Protein AF-Q55092-F1 (afdb_monomer)

Solvent-accessible surface area (backbone atom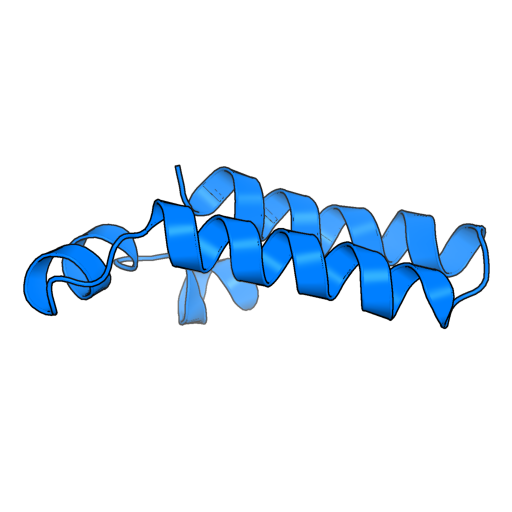s only — not comparable to full-atom values): 3441 Å² total; per-residue (Å²): 101,75,63,42,74,73,67,48,70,62,40,67,61,50,30,60,74,72,67,47,62,51,65,59,53,28,50,52,49,51,53,50,44,56,58,53,37,73,76,44,54,76,67,58,25,56,60,54,45,54,60,45,50,53,53,43,63,69,42,108

Mean predicted aligned error: 2.4 Å

pLDDT: mean 96.03, std 3.15, range [77.94, 98.5]

Foldseek 3Di:
DCCCVPPQVCPVVVCVVVVHDLVVVLVVLVVVLVVVLVVDDPVVSVVVNVVSVVVSVSSD

Sequence (60 aa):
TPIEEIGIVGVREMYKSLGTPIDGVREGVRAMKEVAGSMMSGEDSAEAAAYFDYVIGALQ

Structure (mmCIF, N/CA/C/O backbone):
data_AF-Q55092-F1
#
_entry.id   AF-Q55092-F1
#
loop_
_atom_site.group_PDB
_atom_site.id
_atom_site.type_symbol
_atom_site.label_atom_id
_atom_site.label_alt_id
_atom_site.label_comp_id
_atom_site.label_asym_id
_atom_site.label_entity_id
_atom_site.label_seq_id
_atom_site.pdbx_PDB_ins_code
_atom_site.Cartn_x
_atom_site.Cartn_y
_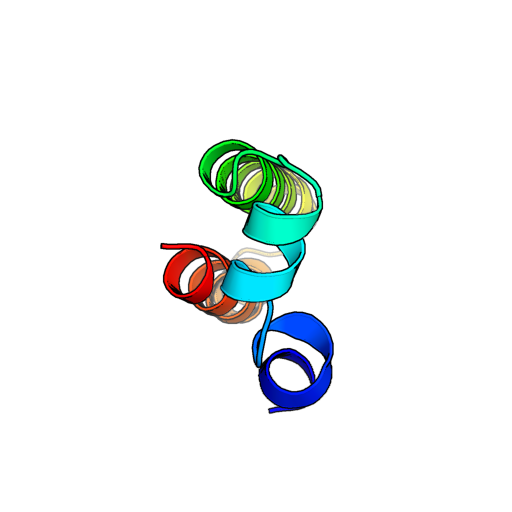atom_site.Cartn_z
_atom_site.occupancy
_atom_site.B_iso_or_equiv
_atom_site.auth_seq_id
_atom_site.auth_comp_id
_atom_site.auth_asym_id
_atom_site.auth_atom_id
_atom_site.pdbx_PDB_model_num
ATOM 1 N N . THR A 1 1 ? 9.237 -6.272 11.264 1.00 85.06 1 THR A N 1
ATOM 2 C CA . THR A 1 1 ? 10.145 -5.510 10.349 1.00 85.06 1 THR A CA 1
ATOM 3 C C . THR A 1 1 ? 9.894 -4.016 10.535 1.00 85.06 1 THR A C 1
ATOM 5 O O . THR A 1 1 ? 8.878 -3.694 11.139 1.00 85.06 1 THR A O 1
ATOM 8 N N . PRO A 1 2 ? 10.723 -3.083 10.020 1.00 94.62 2 PRO A N 1
ATOM 9 C CA . PRO A 1 2 ? 10.444 -1.647 10.175 1.00 94.62 2 PRO A CA 1
ATOM 10 C C . PRO A 1 2 ? 9.056 -1.228 9.659 1.00 94.62 2 PRO A C 1
ATOM 12 O O . PRO A 1 2 ? 8.404 -0.381 10.257 1.00 94.62 2 PRO A O 1
ATOM 15 N N . ILE A 1 3 ? 8.571 -1.870 8.587 1.00 94.75 3 ILE A N 1
ATOM 16 C CA . ILE A 1 3 ? 7.218 -1.664 8.042 1.00 94.75 3 ILE A CA 1
ATOM 17 C C . ILE A 1 3 ? 6.148 -2.005 9.086 1.00 94.75 3 ILE A C 1
ATOM 19 O O . ILE A 1 3 ? 5.205 -1.244 9.286 1.00 94.75 3 ILE A O 1
ATOM 23 N N . GLU A 1 4 ? 6.305 -3.143 9.755 1.00 94.44 4 GLU A N 1
ATOM 24 C CA . GLU A 1 4 ? 5.346 -3.640 10.736 1.00 94.44 4 GLU A CA 1
ATOM 25 C C . GLU A 1 4 ? 5.261 -2.734 11.967 1.00 94.44 4 GLU A C 1
ATOM 27 O O . GLU A 1 4 ? 4.178 -2.285 12.341 1.00 94.44 4 GLU A O 1
ATOM 32 N N . GLU A 1 5 ? 6.420 -2.425 12.550 1.00 94.94 5 GLU A N 1
ATOM 33 C CA . GLU A 1 5 ? 6.544 -1.668 13.799 1.00 94.94 5 GLU A CA 1
ATOM 34 C C . GLU A 1 5 ? 6.071 -0.219 13.660 1.00 94.94 5 GLU A C 1
ATOM 36 O O . GLU A 1 5 ? 5.517 0.338 14.605 1.00 94.94 5 GLU A O 1
ATOM 41 N N . ILE A 1 6 ? 6.282 0.392 12.490 1.00 95.06 6 ILE A N 1
ATOM 42 C CA . ILE A 1 6 ? 5.957 1.804 12.255 1.00 95.06 6 ILE A CA 1
ATOM 43 C C . ILE A 1 6 ? 4.557 1.967 11.654 1.00 95.06 6 ILE A C 1
ATOM 45 O O . ILE A 1 6 ? 3.843 2.900 12.015 1.00 95.06 6 ILE A O 1
ATOM 49 N N . GLY A 1 7 ? 4.183 1.110 10.699 1.00 92.38 7 GLY A N 1
ATOM 50 C CA . GLY A 1 7 ? 3.042 1.355 9.813 1.00 92.38 7 GLY A CA 1
ATOM 51 C C . GLY A 1 7 ? 1.883 0.366 9.918 1.00 92.38 7 GLY A C 1
ATOM 52 O O . GLY A 1 7 ? 0.810 0.677 9.407 1.00 92.38 7 GLY A O 1
ATOM 53 N N . ILE A 1 8 ? 2.067 -0.804 10.544 1.00 95.50 8 ILE A N 1
ATOM 54 C CA . ILE A 1 8 ? 1.034 -1.856 10.593 1.00 95.50 8 ILE A CA 1
ATOM 55 C C . ILE A 1 8 ? 0.441 -2.029 1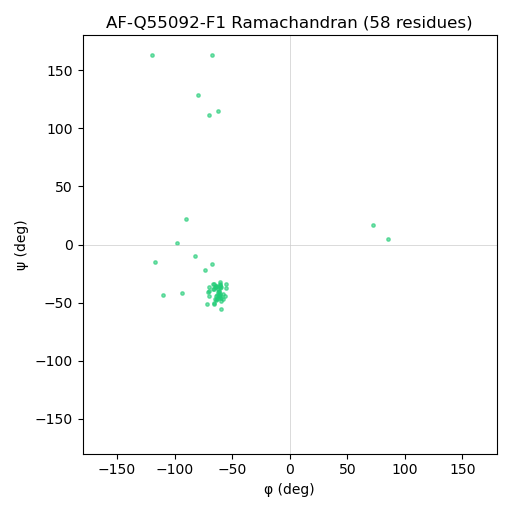1.990 1.00 95.50 8 ILE A C 1
ATOM 57 O O . ILE A 1 8 ? -0.778 -2.155 12.125 1.00 95.50 8 ILE A O 1
ATOM 61 N N . VAL A 1 9 ? 1.261 -2.033 13.042 1.00 95.56 9 VAL A N 1
ATOM 62 C CA . VAL A 1 9 ? 0.756 -2.189 14.414 1.00 95.56 9 VAL A CA 1
ATOM 63 C C . VAL A 1 9 ? -0.173 -1.016 14.759 1.00 95.56 9 VAL A C 1
ATOM 65 O O . VAL A 1 9 ? 0.253 0.132 14.825 1.00 95.56 9 VAL A O 1
ATOM 68 N N . GLY A 1 10 ? -1.462 -1.302 14.976 1.00 94.88 10 GLY A N 1
ATOM 69 C CA . GLY A 1 10 ? -2.488 -0.299 15.302 1.00 94.88 10 GLY A CA 1
ATOM 70 C C . GLY A 1 10 ? -3.134 0.404 14.097 1.00 94.88 10 GLY A C 1
ATOM 71 O O . GLY A 1 10 ? -3.936 1.325 14.274 1.00 94.88 10 GLY A O 1
ATOM 72 N N . VAL A 1 11 ? -2.806 -0.001 12.862 1.00 95.56 11 VAL A N 1
ATOM 73 C CA . VAL A 1 11 ? -3.268 0.683 11.640 1.00 95.56 11 VAL A CA 1
ATOM 74 C C . VAL A 1 11 ? -4.791 0.622 11.464 1.00 95.56 11 VAL A C 1
ATOM 76 O O . VAL A 1 11 ? -5.416 1.590 11.024 1.00 95.56 11 VAL A O 1
ATOM 79 N N . ARG A 1 12 ? -5.419 -0.493 11.858 1.00 93.12 12 ARG A N 1
ATOM 80 C CA . ARG A 1 12 ? -6.869 -0.693 11.746 1.00 93.12 12 ARG A CA 1
ATOM 81 C C . ARG A 1 12 ? -7.623 0.192 12.735 1.00 93.12 12 ARG A C 1
ATOM 83 O O . ARG A 1 12 ? -8.615 0.820 12.367 1.00 93.12 12 ARG A O 1
ATOM 90 N N . GLU A 1 13 ? -7.150 0.263 13.975 1.00 95.25 13 GLU A N 1
ATOM 91 C CA . GLU A 1 13 ? -7.684 1.132 15.021 1.00 95.25 13 GLU A CA 1
ATOM 92 C C . GLU A 1 13 ? -7.575 2.599 14.602 1.00 95.25 13 GLU A C 1
ATOM 94 O O . GLU A 1 13 ? -8.551 3.344 14.713 1.00 95.25 13 GLU A O 1
ATOM 99 N N . MET A 1 14 ? -6.421 2.992 14.053 1.00 96.75 14 MET A N 1
ATOM 100 C CA . MET A 1 14 ? -6.181 4.338 13.541 1.00 96.75 14 MET A CA 1
ATOM 101 C C . MET A 1 14 ? -7.164 4.702 12.421 1.00 96.75 14 MET A C 1
ATOM 103 O O . MET A 1 14 ? -7.874 5.702 12.538 1.00 96.75 14 MET A O 1
ATOM 107 N N . TYR A 1 15 ? -7.256 3.899 11.353 1.00 96.12 15 TYR A N 1
ATOM 108 C CA . TYR A 1 15 ? -8.149 4.215 10.233 1.00 96.12 15 TYR A CA 1
ATOM 109 C C . TYR A 1 15 ? -9.624 4.193 10.628 1.00 96.12 15 TYR A C 1
ATOM 111 O O . TYR A 1 15 ? -10.376 5.068 10.203 1.00 96.12 15 TYR A O 1
ATOM 119 N N . LYS A 1 16 ? -10.030 3.272 11.510 1.00 94.19 16 LYS A N 1
ATOM 120 C CA . LYS A 1 16 ? -11.385 3.263 12.071 1.00 94.19 16 LYS A CA 1
ATOM 121 C C . LYS A 1 16 ? -11.681 4.537 12.867 1.00 94.19 16 LYS A C 1
ATOM 123 O O . LYS A 1 16 ? -12.762 5.095 12.715 1.00 94.19 16 LYS A O 1
ATOM 128 N N . SER A 1 17 ? -10.737 4.996 13.691 1.00 97.25 17 SER A N 1
ATOM 129 C CA . SER A 1 17 ? -10.868 6.226 14.487 1.00 97.25 17 SER A CA 1
ATOM 130 C C . SER A 1 17 ? -11.023 7.472 13.607 1.00 97.25 17 SER A C 1
ATOM 132 O O . SER A 1 17 ? -11.826 8.353 13.902 1.00 97.25 17 SER A O 1
ATOM 134 N N . LEU A 1 18 ? -10.302 7.514 12.484 1.00 96.88 18 LEU A N 1
ATOM 135 C CA . LEU A 1 18 ? -10.351 8.613 11.516 1.00 96.88 18 LEU A CA 1
ATOM 136 C C . LEU A 1 18 ? -11.532 8.522 10.530 1.00 96.88 18 LEU A C 1
ATOM 138 O O . LEU A 1 18 ? -11.775 9.471 9.790 1.00 96.88 18 LEU A O 1
ATOM 142 N N . GLY A 1 19 ? -12.257 7.398 10.495 1.00 96.06 19 GLY A N 1
ATOM 143 C CA . GLY A 1 19 ? -13.314 7.147 9.510 1.00 96.06 19 GLY A CA 1
ATOM 144 C C . GLY A 1 19 ? -12.795 6.874 8.093 1.00 96.06 19 GLY A C 1
ATOM 145 O O . GLY A 1 19 ? -13.556 6.952 7.129 1.00 96.06 19 GLY A O 1
ATOM 146 N N . THR A 1 20 ? -11.509 6.557 7.949 1.00 96.69 20 THR A N 1
ATOM 147 C CA . THR A 1 20 ? -10.887 6.276 6.653 1.00 96.69 20 THR A CA 1
ATOM 148 C C . THR A 1 20 ? -11.201 4.842 6.216 1.00 96.69 20 THR A C 1
ATOM 150 O O . THR A 1 20 ? -10.953 3.905 6.981 1.00 96.69 20 THR A O 1
ATOM 153 N N . PRO A 1 21 ? -11.697 4.617 4.986 1.00 96.12 21 PRO A N 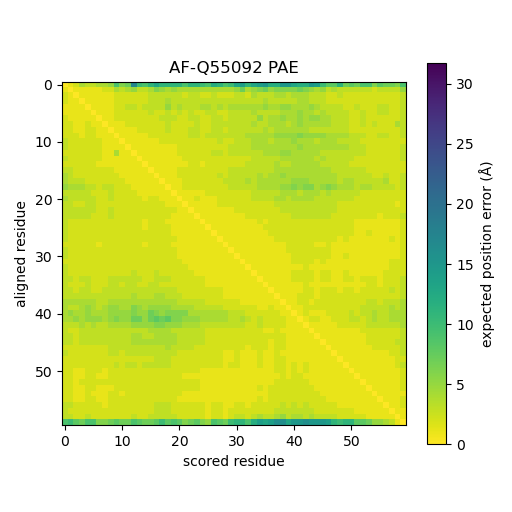1
ATOM 154 C CA . PRO A 1 21 ? -11.935 3.270 4.479 1.00 96.12 21 PRO A CA 1
ATOM 155 C C . PRO A 1 21 ? -10.607 2.547 4.214 1.00 96.12 21 PRO A C 1
ATOM 157 O O . PRO A 1 21 ? -9.881 2.888 3.278 1.00 96.12 21 PRO A O 1
ATOM 160 N N . ILE A 1 22 ? -10.301 1.522 5.019 1.00 95.19 22 ILE A N 1
ATOM 161 C CA . ILE A 1 22 ? -9.046 0.755 4.919 1.00 95.19 22 ILE A CA 1
ATOM 162 C C . ILE A 1 22 ? -8.887 0.068 3.554 1.00 95.19 22 ILE A C 1
ATOM 164 O O . ILE A 1 22 ? -7.784 0.017 3.016 1.00 95.19 22 ILE A O 1
ATOM 168 N N . ASP A 1 23 ? -9.995 -0.345 2.931 1.00 95.12 23 ASP A N 1
ATOM 169 C CA . ASP A 1 23 ? -10.003 -0.897 1.573 1.00 95.12 23 ASP A CA 1
ATOM 170 C C . ASP A 1 23 ? -9.461 0.093 0.532 1.00 95.12 23 ASP A C 1
ATOM 172 O O . ASP A 1 23 ? -8.768 -0.315 -0.399 1.00 95.12 23 ASP A O 1
ATOM 176 N N . GLY A 1 24 ? -9.740 1.392 0.698 1.00 96.69 24 GLY A N 1
ATOM 177 C CA . GLY A 1 24 ? -9.233 2.438 -0.190 1.00 96.69 24 GLY A CA 1
ATOM 178 C C . GLY A 1 24 ? -7.729 2.653 -0.026 1.00 96.69 24 GLY A C 1
ATOM 179 O O . GLY A 1 24 ? -7.019 2.842 -1.010 1.00 96.69 24 GLY A O 1
ATOM 180 N N . VAL A 1 25 ? -7.225 2.550 1.207 1.00 97.19 25 VAL A N 1
ATOM 181 C CA . VAL A 1 25 ? -5.782 2.594 1.488 1.00 97.19 25 VAL A CA 1
ATOM 182 C C . VAL A 1 25 ? -5.091 1.382 0.868 1.00 97.19 25 VAL A C 1
ATOM 184 O O . VAL A 1 25 ? -4.088 1.537 0.174 1.00 97.19 25 VAL A O 1
ATOM 187 N N . ARG A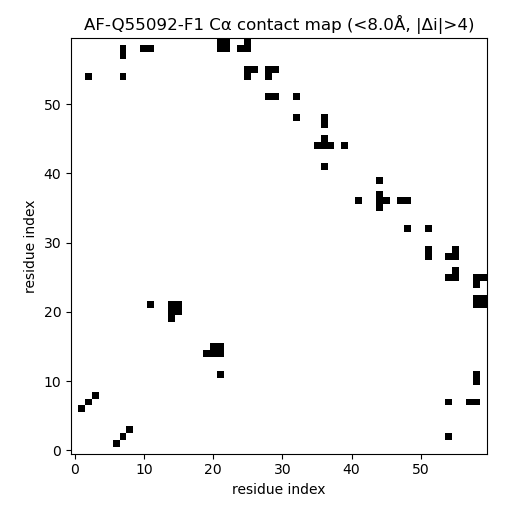 1 26 ? -5.656 0.185 1.059 1.00 97.19 26 ARG A N 1
ATOM 188 C CA . ARG A 1 26 ? -5.155 -1.056 0.461 1.00 97.19 26 ARG A CA 1
ATOM 189 C C . ARG A 1 26 ? -5.070 -0.950 -1.061 1.00 97.19 26 ARG A C 1
ATOM 191 O O . ARG A 1 26 ? -4.064 -1.351 -1.642 1.00 97.19 26 ARG A O 1
ATOM 198 N N . GLU A 1 27 ? -6.097 -0.395 -1.700 1.00 98.00 27 GLU A N 1
ATOM 199 C CA . GLU A 1 27 ? -6.097 -0.191 -3.149 1.00 98.00 27 GLU A CA 1
ATOM 200 C C . GLU A 1 27 ? -5.047 0.834 -3.589 1.00 98.00 27 GLU A C 1
ATOM 202 O O . GLU A 1 27 ? -4.345 0.613 -4.571 1.00 98.00 27 GLU A O 1
ATOM 207 N N . GLY A 1 28 ? -4.848 1.903 -2.814 1.00 98.19 28 GLY A N 1
ATOM 208 C CA . GLY A 1 28 ? -3.751 2.844 -3.040 1.00 98.19 28 GLY A CA 1
ATOM 209 C C . GLY A 1 28 ? -2.377 2.166 -3.007 1.00 98.19 28 GLY A C 1
ATOM 210 O O . GLY A 1 28 ? -1.545 2.418 -3.876 1.00 98.19 28 GLY A O 1
ATOM 211 N N . VAL A 1 29 ? -2.142 1.254 -2.056 1.00 98.00 29 VAL A N 1
ATOM 212 C CA . VAL A 1 29 ? -0.889 0.478 -1.989 1.00 98.00 29 VAL A CA 1
ATOM 213 C C . VAL A 1 29 ? -0.741 -0.467 -3.184 1.00 98.00 29 VAL A C 1
ATOM 215 O O . VAL A 1 29 ? 0.358 -0.584 -3.727 1.00 98.00 29 VAL A O 1
ATOM 218 N N . ARG A 1 30 ? -1.832 -1.087 -3.651 1.00 98.25 30 ARG A N 1
ATOM 219 C CA . ARG A 1 30 ? -1.829 -1.892 -4.883 1.00 98.25 30 ARG A CA 1
ATOM 220 C C . ARG A 1 30 ? -1.466 -1.051 -6.110 1.00 98.25 30 ARG A C 1
ATOM 222 O O . ARG A 1 30 ? -0.588 -1.452 -6.867 1.00 98.25 30 ARG A O 1
ATOM 229 N N . ALA A 1 31 ? -2.054 0.132 -6.262 1.00 98.50 31 ALA A N 1
ATOM 230 C CA . ALA A 1 31 ? -1.714 1.042 -7.354 1.00 98.50 31 ALA A CA 1
ATOM 231 C C . ALA A 1 31 ? -0.238 1.485 -7.296 1.00 98.50 31 ALA A C 1
ATOM 233 O O . ALA A 1 31 ? 0.444 1.521 -8.319 1.00 98.50 31 ALA A O 1
ATOM 234 N N . MET A 1 32 ? 0.294 1.759 -6.097 1.00 98.44 32 MET A N 1
ATOM 235 C CA . MET A 1 32 ? 1.719 2.065 -5.922 1.00 98.44 32 MET A CA 1
ATOM 236 C C . MET A 1 32 ? 2.620 0.898 -6.337 1.00 98.44 32 MET A C 1
ATOM 238 O O . MET A 1 32 ? 3.633 1.136 -6.993 1.00 98.44 32 MET A O 1
ATOM 242 N N . LYS A 1 33 ? 2.249 -0.348 -6.008 1.00 98.31 33 LYS A N 1
ATOM 243 C CA . LYS A 1 33 ? 2.974 -1.550 -6.445 1.00 98.31 33 LYS A CA 1
ATOM 244 C C . LYS A 1 33 ? 3.062 -1.628 -7.969 1.00 98.31 33 LYS A C 1
ATOM 246 O O . LYS A 1 33 ? 4.138 -1.886 -8.498 1.00 98.31 33 LYS A O 1
ATOM 251 N N . GLU A 1 34 ? 1.950 -1.407 -8.667 1.00 97.94 34 GLU A N 1
ATOM 252 C CA . GLU A 1 34 ? 1.899 -1.475 -10.133 1.00 97.94 34 GLU A CA 1
ATOM 253 C C . GLU A 1 34 ? 2.788 -0.410 -10.785 1.00 97.94 34 GLU A C 1
ATOM 255 O O . GLU A 1 34 ? 3.598 -0.724 -11.660 1.00 97.94 34 GLU A O 1
ATOM 260 N N . VAL A 1 35 ? 2.694 0.839 -10.316 1.00 98.44 35 VAL A N 1
ATOM 261 C CA . VAL A 1 35 ? 3.524 1.936 -10.832 1.00 98.44 35 VAL A CA 1
ATOM 262 C C . VAL A 1 35 ? 5.001 1.682 -10.536 1.00 98.44 35 VAL A C 1
ATOM 264 O O . VAL A 1 35 ? 5.818 1.773 -11.450 1.00 98.44 35 VAL A O 1
ATOM 267 N N . ALA A 1 36 ? 5.352 1.313 -9.301 1.00 98.12 36 ALA A N 1
ATOM 268 C CA . ALA A 1 36 ? 6.737 1.043 -8.922 1.00 98.12 36 ALA A CA 1
ATOM 269 C C . ALA A 1 36 ? 7.330 -0.127 -9.720 1.00 98.12 36 ALA A C 1
ATOM 271 O O . ALA A 1 36 ? 8.436 -0.007 -10.243 1.00 98.12 36 ALA A O 1
ATOM 272 N N . GLY A 1 37 ? 6.578 -1.220 -9.882 1.00 97.81 37 GLY A N 1
ATOM 273 C CA . GLY A 1 37 ? 7.007 -2.378 -10.668 1.00 97.81 37 GLY A CA 1
ATOM 274 C C . GLY A 1 37 ? 7.274 -2.040 -12.138 1.00 97.81 37 GLY A C 1
ATOM 275 O O . GLY A 1 37 ? 8.222 -2.552 -12.723 1.00 97.81 37 GLY A O 1
ATOM 276 N N . SER A 1 38 ? 6.515 -1.104 -12.722 1.00 97.62 38 SER A N 1
ATOM 277 C CA . SER A 1 38 ? 6.750 -0.630 -14.099 1.00 97.62 38 SER A CA 1
ATOM 278 C C . SER A 1 38 ? 8.059 0.153 -14.289 1.00 97.62 38 SER A C 1
ATOM 280 O O . SER A 1 38 ? 8.516 0.322 -15.418 1.00 97.62 38 SER A O 1
ATOM 282 N N . MET A 1 39 ? 8.671 0.625 -13.198 1.00 97.75 39 MET A N 1
ATOM 283 C CA . MET A 1 39 ? 9.909 1.413 -13.200 1.00 97.75 39 MET A CA 1
ATOM 284 C C . MET A 1 39 ? 11.158 0.564 -12.910 1.00 97.75 39 MET A C 1
ATOM 286 O O . MET A 1 39 ? 12.260 1.109 -12.837 1.00 97.75 39 MET A O 1
ATOM 290 N N . MET A 1 40 ? 10.996 -0.748 -12.718 1.00 97.00 40 MET A N 1
ATOM 291 C CA . MET A 1 40 ? 12.038 -1.667 -12.259 1.00 97.00 40 MET A CA 1
ATOM 292 C C . MET A 1 40 ? 12.318 -2.773 -13.283 1.00 97.00 40 MET A C 1
ATOM 294 O O . MET A 1 40 ? 11.521 -3.034 -14.185 1.00 97.00 40 MET A O 1
ATOM 298 N N . SER A 1 41 ? 13.464 -3.446 -13.139 1.00 97.38 41 SER A N 1
ATOM 299 C CA . 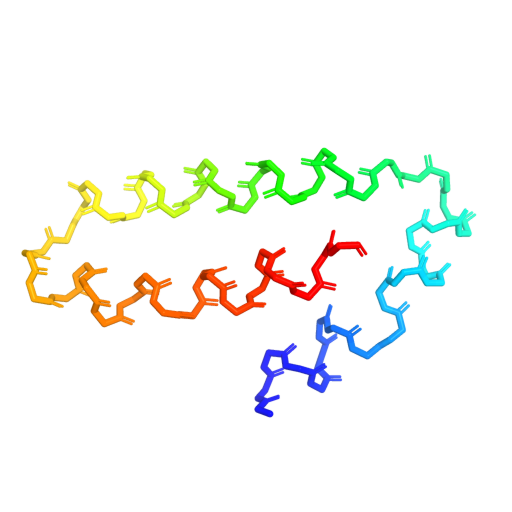SER A 1 41 ? 13.708 -4.701 -13.853 1.00 97.38 41 SER A CA 1
ATOM 300 C C . SER A 1 41 ? 12.772 -5.801 -13.331 1.00 97.38 41 SER A C 1
ATOM 302 O O . SER A 1 41 ? 12.201 -5.681 -12.248 1.00 97.38 41 SER A O 1
ATOM 304 N N . GLY A 1 42 ? 12.603 -6.893 -14.082 1.00 95.69 42 GLY A N 1
ATOM 305 C CA . GLY A 1 42 ? 11.729 -7.990 -13.649 1.00 95.69 42 GLY A CA 1
ATOM 306 C C . GLY A 1 42 ? 12.162 -8.633 -12.324 1.00 95.69 42 GLY A C 1
ATOM 307 O O . GLY A 1 42 ? 11.307 -9.015 -11.531 1.00 95.69 42 GLY A O 1
ATOM 308 N N . GLU A 1 43 ? 13.471 -8.714 -12.075 1.00 96.06 43 GLU A N 1
ATOM 309 C CA . GLU A 1 43 ? 14.040 -9.261 -10.837 1.00 96.06 43 GLU A CA 1
ATOM 310 C C . GLU A 1 43 ? 13.817 -8.306 -9.657 1.00 96.06 43 GLU A C 1
ATOM 312 O O . GLU A 1 43 ? 13.206 -8.699 -8.662 1.00 96.06 43 GLU A O 1
ATOM 317 N N . ASP A 1 44 ? 14.180 -7.028 -9.817 1.00 97.75 44 ASP A N 1
ATOM 318 C CA . ASP A 1 44 ? 13.974 -6.005 -8.782 1.00 97.75 44 ASP A CA 1
ATOM 319 C C . ASP A 1 44 ? 12.485 -5.829 -8.458 1.00 97.75 44 ASP A C 1
ATOM 321 O O . ASP A 1 44 ? 12.089 -5.709 -7.299 1.00 97.75 44 ASP A O 1
ATOM 325 N N . SER A 1 45 ? 11.629 -5.853 -9.485 1.00 97.56 45 SER A N 1
ATOM 326 C CA . SER A 1 45 ? 10.183 -5.755 -9.311 1.00 97.56 45 SER A CA 1
ATOM 327 C C . SER A 1 45 ? 9.627 -6.946 -8.535 1.00 97.56 45 SER A C 1
ATOM 329 O O . SER A 1 45 ? 8.674 -6.762 -7.778 1.00 97.56 45 SER A O 1
ATOM 331 N N . ALA A 1 46 ? 10.161 -8.155 -8.729 1.00 96.56 46 ALA A N 1
ATOM 332 C CA . ALA A 1 46 ? 9.712 -9.342 -8.008 1.00 96.56 46 ALA A CA 1
ATOM 333 C C . ALA A 1 46 ? 10.114 -9.282 -6.529 1.00 96.56 46 ALA A C 1
ATOM 335 O O . ALA A 1 46 ? 9.306 -9.617 -5.661 1.00 96.56 46 ALA A O 1
ATOM 336 N N . GLU A 1 47 ? 11.323 -8.798 -6.234 1.00 97.56 47 GLU A N 1
ATOM 337 C CA . GLU A 1 47 ? 11.773 -8.579 -4.859 1.00 97.56 47 GLU A CA 1
ATOM 338 C C . GLU A 1 47 ? 10.950 -7.479 -4.170 1.00 97.56 47 GLU A C 1
ATOM 340 O O . GLU A 1 47 ? 10.390 -7.693 -3.092 1.00 97.56 47 GLU A O 1
ATOM 345 N N . ALA A 1 48 ? 10.795 -6.319 -4.816 1.00 97.75 48 ALA A N 1
ATOM 346 C CA . ALA A 1 48 ? 10.024 -5.198 -4.285 1.00 97.75 48 ALA A CA 1
ATOM 347 C C . ALA A 1 48 ? 8.544 -5.559 -4.057 1.00 97.75 48 ALA A C 1
ATOM 349 O O . ALA A 1 48 ? 7.943 -5.139 -3.063 1.00 97.75 48 ALA A O 1
ATOM 350 N N . ALA A 1 49 ? 7.954 -6.366 -4.947 1.00 97.81 49 ALA A N 1
ATOM 351 C CA . ALA A 1 49 ? 6.558 -6.790 -4.868 1.00 97.81 49 ALA A CA 1
ATOM 352 C C . ALA A 1 49 ? 6.212 -7.470 -3.537 1.00 97.81 49 ALA A C 1
ATOM 354 O O . ALA A 1 49 ? 5.128 -7.219 -3.009 1.00 97.81 49 ALA A O 1
ATOM 355 N N . ALA A 1 50 ? 7.127 -8.261 -2.967 1.00 97.25 50 ALA A N 1
ATOM 356 C CA . ALA A 1 50 ? 6.898 -8.958 -1.703 1.00 97.25 50 ALA A CA 1
ATOM 357 C C . ALA A 1 50 ? 6.622 -7.990 -0.536 1.00 97.25 50 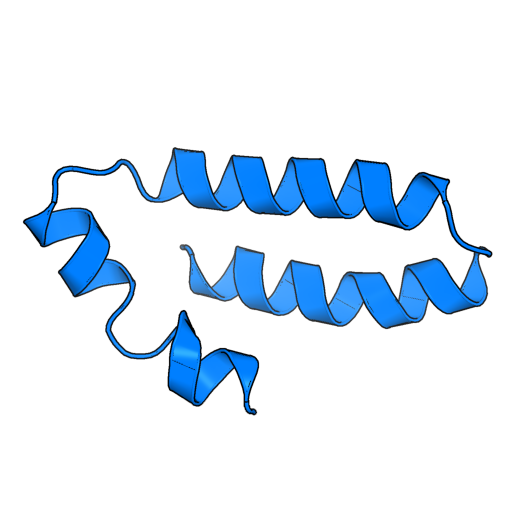ALA A C 1
ATOM 359 O O . ALA A 1 50 ? 5.773 -8.264 0.315 1.00 97.25 50 ALA A O 1
ATOM 360 N N . TYR A 1 51 ? 7.281 -6.827 -0.519 1.00 97.81 51 TYR A N 1
ATOM 361 C CA . TYR A 1 51 ? 7.064 -5.803 0.505 1.00 97.81 51 TYR A CA 1
ATOM 362 C C . TYR A 1 51 ? 5.704 -5.115 0.349 1.00 97.81 51 TYR A C 1
ATOM 364 O O . TYR A 1 51 ? 5.004 -4.904 1.340 1.00 97.81 51 TYR A O 1
ATOM 372 N N . PHE A 1 52 ? 5.292 -4.808 -0.886 1.00 98.06 52 PHE A N 1
ATOM 373 C CA . PHE A 1 52 ? 3.952 -4.277 -1.149 1.00 98.06 52 PHE A CA 1
ATOM 374 C C . PHE A 1 52 ? 2.862 -5.284 -0.775 1.00 98.06 52 PHE A C 1
ATOM 376 O O . PHE A 1 52 ? 1.880 -4.911 -0.136 1.00 98.06 52 PHE A O 1
ATOM 383 N N . ASP A 1 53 ? 3.045 -6.558 -1.125 1.00 97.69 53 ASP A N 1
ATOM 384 C CA . ASP A 1 53 ? 2.079 -7.617 -0.825 1.00 97.69 53 ASP A CA 1
ATOM 385 C C . ASP A 1 53 ? 1.919 -7.842 0.680 1.00 97.69 53 ASP A C 1
ATOM 387 O O . ASP A 1 53 ? 0.799 -8.043 1.152 1.00 97.69 53 ASP A O 1
ATOM 391 N N . TYR A 1 54 ? 3.005 -7.717 1.447 1.00 97.06 54 TYR A N 1
ATOM 392 C CA . TYR A 1 54 ? 2.946 -7.739 2.906 1.00 97.06 54 TYR A CA 1
ATOM 393 C C . TYR A 1 54 ? 2.059 -6.612 3.460 1.00 97.06 54 TYR A C 1
ATOM 395 O O . TYR A 1 54 ? 1.162 -6.872 4.264 1.00 97.06 54 TYR A O 1
ATOM 403 N N . VAL A 1 55 ? 2.246 -5.370 2.995 1.00 97.25 55 VAL A N 1
ATOM 404 C CA . VAL A 1 55 ? 1.426 -4.224 3.432 1.00 97.25 55 VAL A CA 1
ATOM 405 C C . VAL A 1 55 ? -0.037 -4.398 3.015 1.00 97.25 55 VAL A C 1
ATOM 407 O O . VAL A 1 55 ? -0.938 -4.184 3.820 1.00 97.25 55 VAL A O 1
ATOM 410 N N . ILE A 1 56 ? -0.293 -4.830 1.778 1.00 97.12 56 ILE A N 1
ATOM 411 C CA . ILE A 1 56 ? -1.650 -5.076 1.265 1.00 97.12 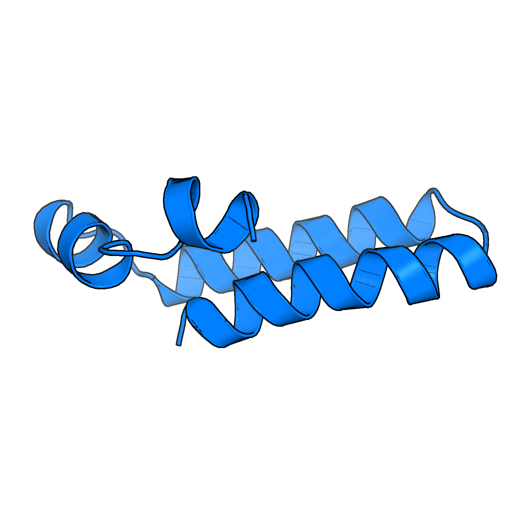56 ILE A CA 1
ATOM 412 C C . ILE A 1 56 ? -2.366 -6.148 2.096 1.00 97.12 56 ILE A C 1
ATOM 414 O O . ILE A 1 56 ? -3.545 -5.987 2.412 1.00 97.12 56 ILE A O 1
ATOM 418 N N . GLY A 1 57 ? -1.663 -7.226 2.457 1.00 95.44 57 GLY A N 1
ATOM 419 C CA . GLY A 1 57 ? -2.193 -8.295 3.303 1.00 95.44 57 GLY A CA 1
ATOM 420 C C . GLY A 1 57 ? -2.478 -7.842 4.735 1.00 95.44 57 GLY A C 1
ATOM 421 O O . GLY A 1 57 ? -3.454 -8.283 5.333 1.00 95.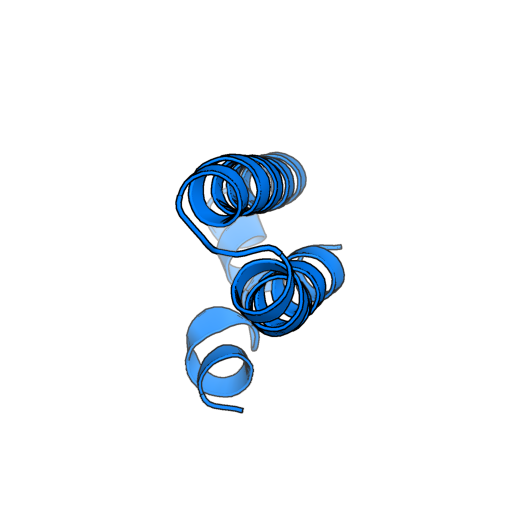44 57 GLY A O 1
ATOM 422 N N . ALA A 1 58 ? -1.675 -6.922 5.265 1.00 94.50 58 ALA A N 1
ATOM 423 C CA . ALA A 1 58 ? -1.878 -6.353 6.592 1.00 94.50 58 ALA A CA 1
ATOM 424 C C . ALA A 1 58 ? -3.058 -5.359 6.671 1.00 94.50 58 ALA A C 1
ATOM 426 O O . ALA A 1 58 ? -3.601 -5.139 7.751 1.00 94.50 58 ALA A O 1
ATOM 427 N N . LEU A 1 59 ? -3.477 -4.783 5.537 1.00 92.44 59 LEU A N 1
ATOM 428 C CA . LEU A 1 59 ? -4.611 -3.852 5.414 1.00 92.44 59 LEU A CA 1
ATOM 429 C C . LEU A 1 59 ? -5.958 -4.551 5.120 1.00 92.44 59 LEU A C 1
ATOM 431 O O . LEU A 1 59 ? -6.869 -3.933 4.562 1.00 92.44 59 LEU A O 1
ATOM 435 N N . GLN A 1 60 ? -6.083 -5.842 5.442 1.00 77.94 60 GLN A N 1
ATOM 436 C CA . GLN A 1 60 ? -7.369 -6.556 5.455 1.00 77.94 60 GLN A CA 1
ATOM 437 C C . GLN A 1 60 ? -8.279 -6.065 6.579 1.00 77.94 60 GLN A C 1
ATOM 439 O O . GLN A 1 60 ? -7.768 -5.484 7.567 1.00 77.94 60 GLN A O 1
#

Radius of gyration: 12.58 Å; Cα contacts (8 Å, |Δi|>4): 40; chains: 1; bounding box: 27×18×29 Å

Secondary structure (DSSP, 8-state):
-HHIIIIITTHHHHHHHHT--HHHHHHHHHHHHHHHHHTS-HHHHHHHHHHHHHHHHHT-

Nearest PDB structures (foldseek):
  8wql-assembly1_NG  TM=9.895E-01  e=1.874E-05  Arthrospira sp. FACHB-439
  7vea-assembly1_dC  TM=9.840E-01  e=3.117E-05  Thermosynechococcus vestitus BP-1
  8imi-assembly1_D  TM=9.951E-01  e=1.263E-04  Anthocerotibacter panamensis
  8imj-assembly1_C  TM=9.822E-01  e=9.790E-05  Anthocerotibacter panamensis
  8imi-assembly1_B  TM=9.967E-01  e=2.100E-04  Anthocerotibacter panamensis